Protein AF-A0A136HAL3-F1 (afdb_monomer)

Foldseek 3Di:
DDDDDDDDDDDPDDPPDPPPPPPPCPVPPQQPPLVVLDDPVVLVVLVVQCVVDPDPVSNVVSQVVVVVSSVVSCVVVVHDDDPPHDDD

Structure (mmCIF, N/CA/C/O backbone):
data_AF-A0A136HAL3-F1
#
_entry.id   AF-A0A136HAL3-F1
#
loop_
_atom_site.group_PDB
_atom_site.id
_atom_site.type_symbol
_atom_site.label_atom_id
_atom_site.label_alt_id
_atom_site.label_comp_id
_atom_site.label_asym_id
_atom_site.label_entity_id
_atom_site.label_seq_id
_atom_site.pdbx_PDB_ins_code
_atom_site.Cartn_x
_atom_site.Cartn_y
_atom_site.Cartn_z
_atom_site.occupancy
_atom_site.B_iso_or_equiv
_atom_site.auth_seq_id
_atom_site.auth_comp_id
_atom_site.auth_asym_id
_atom_site.auth_atom_id
_atom_site.pdbx_PDB_model_num
ATOM 1 N N . MET A 1 1 ? -30.452 -72.998 49.579 1.00 46.50 1 MET A N 1
ATOM 2 C CA . MET A 1 1 ? -29.232 -72.432 50.206 1.00 46.50 1 MET A CA 1
ATOM 3 C C . MET A 1 1 ? -28.026 -72.641 49.293 1.00 46.50 1 MET A C 1
ATOM 5 O O . MET A 1 1 ? -27.676 -73.791 49.080 1.00 46.50 1 MET A O 1
ATOM 9 N N . LYS A 1 2 ? -27.426 -71.555 48.778 1.00 39.47 2 LYS A N 1
ATOM 10 C CA . LYS A 1 2 ? -26.017 -71.362 48.330 1.00 39.47 2 LYS A CA 1
ATOM 11 C C . LYS A 1 2 ? -25.975 -69.964 47.660 1.00 39.47 2 LYS A C 1
ATOM 13 O O . LYS A 1 2 ? -26.479 -69.816 46.558 1.00 39.47 2 LYS A O 1
ATOM 18 N N . LYS A 1 3 ? -25.843 -68.871 48.427 1.00 47.94 3 LYS A N 1
ATOM 19 C CA . LYS A 1 3 ? -24.604 -68.079 48.653 1.00 47.94 3 LYS A CA 1
ATOM 20 C C . LYS A 1 3 ? -23.860 -67.805 47.327 1.00 47.94 3 LYS A C 1
ATOM 22 O O . LYS A 1 3 ? -23.203 -68.703 46.828 1.00 47.94 3 LYS A O 1
ATOM 27 N N . GLN A 1 4 ? -24.197 -66.718 46.622 1.00 57.78 4 GLN A N 1
ATOM 28 C CA . GLN A 1 4 ? -23.545 -65.390 46.687 1.00 57.78 4 GLN A CA 1
ATOM 29 C C . GLN A 1 4 ? -22.061 -65.438 46.308 1.00 57.78 4 GLN A C 1
ATOM 31 O O . GLN A 1 4 ? -21.283 -65.870 47.145 1.00 57.78 4 GLN A O 1
ATOM 36 N N . LEU A 1 5 ? -21.696 -64.913 45.130 1.00 50.34 5 LEU A N 1
ATOM 37 C CA . LEU A 1 5 ? -20.477 -64.119 44.922 1.00 50.34 5 LEU A CA 1
ATOM 38 C C . LEU A 1 5 ? -20.705 -63.141 43.753 1.00 50.34 5 LEU A C 1
ATOM 40 O O . LEU A 1 5 ? -20.817 -63.535 42.596 1.00 50.34 5 LEU A O 1
ATOM 44 N N . ILE A 1 6 ? -20.815 -61.863 44.108 1.00 61.28 6 ILE A N 1
ATOM 45 C CA . ILE A 1 6 ? -20.760 -60.689 43.235 1.00 61.28 6 ILE A CA 1
ATOM 46 C C . ILE A 1 6 ? -19.287 -60.293 43.134 1.00 61.28 6 ILE A C 1
ATOM 48 O O . ILE A 1 6 ? -18.687 -60.066 44.180 1.00 61.28 6 ILE A O 1
ATOM 52 N N . THR A 1 7 ? -18.737 -60.112 41.931 1.00 51.28 7 THR A N 1
ATOM 53 C CA . THR A 1 7 ? -17.595 -59.203 41.715 1.00 51.28 7 THR A CA 1
ATOM 54 C C . THR A 1 7 ? -17.637 -58.594 40.312 1.00 51.28 7 THR A C 1
ATOM 56 O O . THR A 1 7 ? -17.486 -59.269 39.300 1.00 51.28 7 THR A O 1
ATOM 59 N N . THR A 1 8 ? -17.865 -57.287 40.328 1.00 54.00 8 THR A N 1
ATOM 60 C CA . THR A 1 8 ? -17.747 -56.224 39.323 1.00 54.00 8 THR A CA 1
ATOM 61 C C . THR A 1 8 ? -16.504 -56.245 38.426 1.00 54.00 8 THR A C 1
ATOM 63 O O . THR A 1 8 ? -15.392 -56.360 38.931 1.00 54.00 8 THR A O 1
ATOM 66 N N . ALA A 1 9 ? -16.701 -55.950 37.138 1.00 51.31 9 ALA A N 1
ATOM 67 C CA . ALA A 1 9 ? -15.804 -55.215 36.230 1.00 51.31 9 ALA A CA 1
ATOM 68 C C . ALA A 1 9 ? -16.587 -55.031 34.912 1.00 51.31 9 ALA A C 1
ATOM 70 O O . ALA A 1 9 ? -17.298 -55.942 34.514 1.00 51.31 9 ALA A O 1
ATOM 71 N N . LEU A 1 10 ? -16.573 -53.952 34.144 1.00 44.81 10 LEU A N 1
ATOM 72 C CA . LEU A 1 10 ? -15.904 -52.662 34.144 1.00 44.81 10 LEU A CA 1
ATOM 73 C C . LEU A 1 10 ? -16.623 -51.885 33.018 1.00 44.81 10 LEU A C 1
ATOM 75 O O . LEU A 1 10 ? -17.064 -52.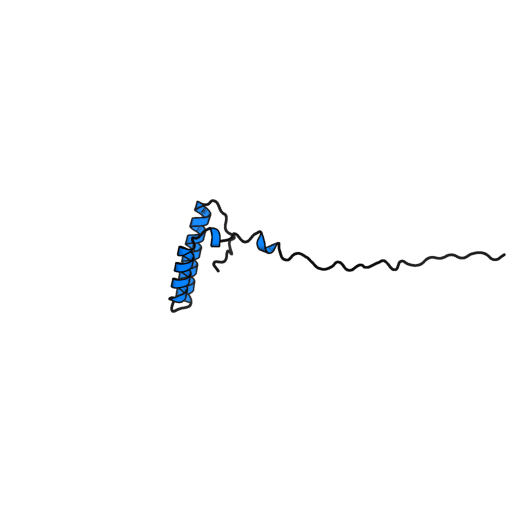473 32.032 1.00 44.81 10 LEU A O 1
ATOM 79 N N . ALA A 1 11 ? -16.795 -50.583 33.202 1.00 51.09 11 ALA A N 1
ATOM 80 C CA . ALA A 1 11 ? -17.530 -49.683 32.325 1.00 51.09 11 ALA A CA 1
ATOM 81 C C . ALA A 1 11 ? -17.100 -49.745 30.843 1.00 51.09 11 ALA A C 1
ATOM 83 O O . ALA A 1 11 ? -15.944 -49.486 30.522 1.00 51.09 11 ALA A O 1
ATOM 84 N N . ALA A 1 12 ? -18.053 -49.962 29.931 1.00 46.53 12 ALA A N 1
ATOM 85 C CA . ALA A 1 12 ? -17.928 -49.520 28.542 1.00 46.53 12 ALA A CA 1
ATOM 86 C C . ALA A 1 12 ? -18.552 -48.122 28.448 1.00 46.53 12 ALA A C 1
ATOM 88 O O . ALA A 1 12 ? -19.733 -47.954 28.143 1.00 46.53 12 ALA A O 1
ATOM 89 N N . MET A 1 13 ? -17.759 -47.124 28.840 1.00 54.78 13 MET A N 1
ATOM 90 C CA . MET A 1 13 ? -18.105 -45.713 28.721 1.00 54.78 13 MET A CA 1
ATOM 91 C C . MET A 1 13 ? -18.338 -45.351 27.252 1.00 54.78 13 MET A C 1
ATOM 93 O O . MET A 1 13 ? -17.489 -45.558 26.389 1.00 54.78 13 MET A O 1
ATOM 97 N N . LEU A 1 14 ? -19.511 -44.771 27.029 1.00 59.34 14 LEU A N 1
ATOM 98 C CA . LEU A 1 14 ? -19.912 -43.925 25.918 1.00 59.34 14 LEU A CA 1
ATOM 99 C C . LEU A 1 14 ? -18.767 -42.995 25.469 1.00 59.34 14 LEU A C 1
ATOM 101 O O . LEU A 1 14 ? -18.489 -41.999 26.131 1.00 59.34 14 LEU A O 1
ATOM 105 N N . VAL A 1 15 ? -18.140 -43.281 24.326 1.00 54.19 15 VAL A N 1
ATOM 106 C CA . VAL A 1 15 ? -17.315 -42.293 23.615 1.00 54.19 15 VAL A CA 1
ATOM 107 C C . VAL A 1 15 ? -18.140 -41.768 22.450 1.00 54.19 15 VAL A C 1
ATOM 109 O O . VAL A 1 15 ? -18.070 -42.258 21.325 1.00 54.19 15 VAL A O 1
ATOM 112 N N . LEU A 1 16 ? -18.978 -40.779 22.754 1.00 57.59 16 LEU A N 1
ATOM 113 C CA . LEU A 1 16 ? -19.551 -39.902 21.746 1.00 57.59 16 LEU A CA 1
ATOM 114 C C . LEU A 1 16 ? -18.397 -39.031 21.236 1.00 57.59 16 LEU A C 1
ATOM 116 O O . LEU A 1 16 ? -17.890 -38.179 21.964 1.00 57.59 16 LEU A O 1
ATOM 120 N N . ALA A 1 17 ? -17.916 -39.319 20.028 1.00 51.97 17 ALA A N 1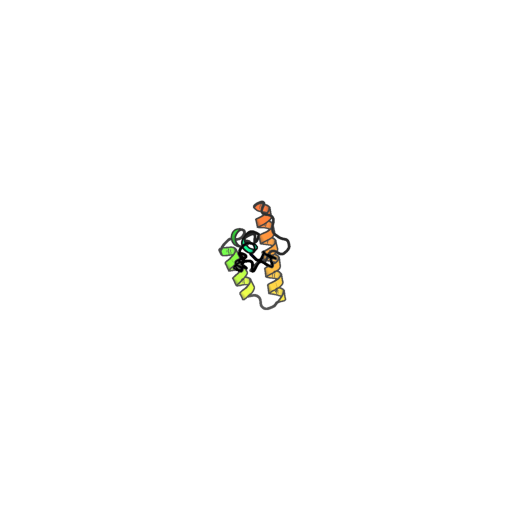
ATOM 121 C CA . ALA A 1 17 ? -16.839 -38.564 19.405 1.00 51.97 17 ALA A CA 1
ATOM 122 C C . ALA A 1 17 ? -17.222 -37.072 19.338 1.00 51.97 17 ALA A C 1
ATOM 124 O O . ALA A 1 17 ? -18.308 -36.755 18.842 1.00 51.97 17 ALA A O 1
ATOM 125 N N . PRO A 1 18 ? -16.369 -36.143 19.805 1.00 54.94 18 PRO A N 1
ATOM 126 C CA . PRO A 1 18 ? -16.601 -34.733 19.567 1.00 54.94 18 PRO A CA 1
ATOM 127 C C . PRO A 1 18 ? -16.445 -34.502 18.065 1.00 54.94 18 PRO A C 1
ATOM 129 O O . PRO A 1 18 ? -15.391 -34.753 17.480 1.00 54.94 18 PRO A O 1
ATOM 132 N N . THR A 1 19 ? -17.517 -34.049 17.422 1.00 58.81 19 THR A N 1
ATOM 133 C CA . THR A 1 19 ? -17.457 -33.483 16.080 1.00 58.81 19 THR A CA 1
ATOM 134 C C . THR A 1 19 ? -16.419 -32.367 16.092 1.00 58.81 19 THR A C 1
ATOM 136 O O . THR A 1 19 ? -16.620 -31.335 16.734 1.00 58.81 19 THR A O 1
ATOM 139 N N . PHE A 1 20 ? -15.299 -32.589 15.405 1.00 56.03 20 PHE A N 1
ATOM 140 C CA . PHE A 1 20 ? -14.320 -31.562 15.082 1.00 56.03 20 PHE A CA 1
ATOM 141 C C . PHE A 1 20 ? -15.001 -30.486 14.231 1.00 56.03 20 PHE A C 1
ATOM 143 O O . PHE A 1 20 ? -15.035 -30.560 13.009 1.00 56.03 20 PHE A O 1
ATOM 150 N N . ALA A 1 21 ? -15.558 -29.487 14.897 1.00 56.78 21 ALA A N 1
ATOM 151 C CA . ALA A 1 21 ? -15.884 -28.198 14.316 1.00 56.78 21 ALA A CA 1
ATOM 152 C C . ALA A 1 21 ? -15.232 -27.127 15.192 1.00 56.78 21 ALA A C 1
ATOM 154 O O . ALA A 1 21 ? -15.895 -26.240 15.729 1.00 56.78 21 ALA A O 1
ATOM 155 N N . ALA A 1 22 ? -13.910 -27.239 15.361 1.00 47.22 22 ALA A N 1
ATOM 156 C CA . ALA A 1 22 ? -13.100 -26.072 15.665 1.00 47.22 22 ALA A CA 1
ATOM 157 C C . ALA A 1 22 ? -13.345 -25.095 14.512 1.00 47.22 22 ALA A C 1
ATOM 159 O O . ALA A 1 22 ? -12.967 -25.359 13.370 1.00 47.22 22 ALA A O 1
ATOM 160 N N . HIS A 1 23 ? -14.111 -24.050 14.802 1.00 48.81 23 HIS A N 1
ATOM 161 C CA . HIS A 1 23 ? -14.427 -22.999 13.859 1.00 48.81 23 HIS A CA 1
ATOM 162 C C . HIS A 1 23 ? -13.102 -22.410 13.376 1.00 48.81 23 HIS A C 1
ATOM 164 O O . HIS A 1 23 ? -12.342 -21.843 14.156 1.00 48.81 23 HIS A O 1
ATOM 170 N N . ALA A 1 24 ? -12.811 -22.559 12.086 1.00 49.91 24 ALA A N 1
ATOM 171 C CA . ALA A 1 24 ? -11.678 -21.928 11.417 1.00 49.91 24 ALA A CA 1
ATOM 172 C C . ALA A 1 24 ? -11.906 -20.410 11.229 1.00 49.91 24 ALA A C 1
ATOM 174 O O . ALA A 1 24 ? -11.499 -19.838 10.220 1.00 49.91 24 ALA A O 1
ATOM 175 N N . ASP A 1 25 ? -12.574 -19.765 12.186 1.00 46.81 25 ASP A N 1
ATOM 176 C CA . ASP A 1 25 ? -13.026 -18.375 12.113 1.00 46.81 25 ASP A CA 1
ATOM 177 C C . ASP A 1 25 ? -12.149 -17.417 12.936 1.00 46.81 25 ASP A C 1
ATOM 179 O O . ASP A 1 25 ? -12.226 -16.203 12.753 1.00 46.81 25 ASP A O 1
ATOM 183 N N . ASP A 1 26 ? -11.226 -17.921 13.764 1.00 43.84 26 ASP A N 1
ATOM 184 C CA . ASP A 1 26 ? -10.326 -17.065 14.557 1.00 43.84 26 ASP A CA 1
ATOM 185 C C . ASP A 1 26 ? -9.242 -16.359 13.715 1.00 43.84 26 ASP A C 1
ATOM 187 O O . ASP A 1 26 ? -8.659 -15.365 14.140 1.00 43.84 26 ASP A O 1
ATOM 191 N N . ALA A 1 27 ? -9.017 -16.776 12.462 1.00 48.00 27 ALA A N 1
ATOM 192 C CA . ALA A 1 27 ? -8.112 -16.081 11.537 1.00 48.00 27 ALA A CA 1
ATOM 193 C C . ALA A 1 27 ? -8.737 -14.840 10.860 1.00 48.00 27 ALA A C 1
ATOM 195 O O . ALA A 1 27 ? -8.068 -14.179 10.053 1.00 48.00 27 ALA A O 1
ATOM 196 N N . ALA A 1 28 ? -10.015 -14.544 11.128 1.00 47.59 28 ALA A N 1
ATOM 197 C CA . ALA A 1 28 ? -10.742 -13.419 10.542 1.00 47.59 28 ALA A CA 1
ATOM 198 C C . ALA A 1 28 ? -10.751 -12.166 11.436 1.00 47.59 28 ALA A C 1
ATOM 200 O O . ALA A 1 28 ? -10.886 -11.058 10.914 1.00 47.59 28 ALA A O 1
ATOM 201 N N . ALA A 1 29 ? -10.585 -12.323 12.753 1.00 45.06 29 ALA A N 1
ATOM 202 C CA . ALA A 1 29 ? -10.720 -11.227 13.712 1.00 45.06 29 ALA A CA 1
ATOM 203 C C . ALA A 1 29 ? -9.510 -10.273 13.740 1.00 45.06 29 ALA A C 1
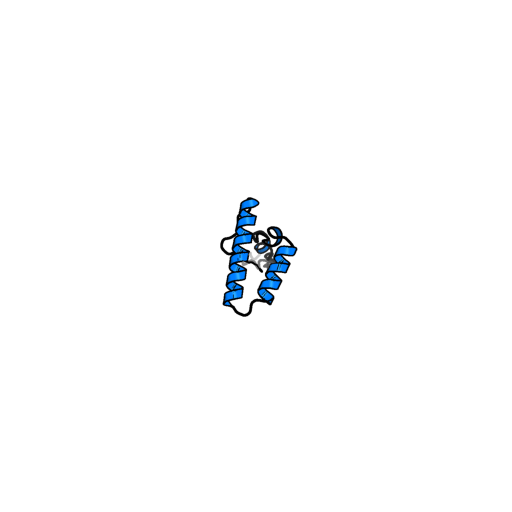ATOM 205 O O . ALA A 1 29 ? -9.691 -9.089 14.008 1.00 45.06 29 ALA A O 1
ATOM 206 N N . ASP A 1 30 ? -8.314 -10.754 13.382 1.00 46.38 30 ASP A N 1
ATOM 207 C CA . ASP A 1 30 ? -7.060 -9.991 13.527 1.00 46.38 30 ASP A CA 1
ATOM 208 C C . ASP A 1 30 ? -6.446 -9.519 12.197 1.00 46.38 30 ASP A C 1
ATOM 210 O O . ASP A 1 30 ? -5.386 -8.894 12.135 1.00 46.38 30 ASP A O 1
ATOM 214 N N . ARG A 1 31 ? -7.132 -9.777 11.078 1.00 57.72 31 ARG A N 1
ATOM 215 C CA . ARG A 1 31 ? -6.761 -9.170 9.799 1.00 57.72 31 ARG A CA 1
ATOM 216 C C . ARG A 1 31 ? -7.324 -7.763 9.780 1.00 57.72 31 ARG A C 1
ATOM 218 O O . ARG A 1 31 ? -8.454 -7.560 9.326 1.00 57.72 31 ARG A O 1
ATOM 225 N N . VAL A 1 32 ? -6.534 -6.784 10.229 1.00 60.78 32 VAL A N 1
ATOM 226 C CA . VAL A 1 32 ? -6.786 -5.379 9.883 1.00 60.78 32 VAL A CA 1
ATOM 227 C C . VAL A 1 32 ? -7.094 -5.355 8.392 1.00 60.78 32 VAL A C 1
ATOM 229 O O . VAL A 1 32 ? -6.264 -5.734 7.565 1.00 60.78 32 VAL A O 1
ATOM 232 N N . GLN A 1 33 ? -8.335 -5.010 8.041 1.00 69.50 33 GLN A N 1
ATOM 233 C CA . GLN A 1 33 ? -8.747 -4.998 6.647 1.00 69.50 33 GLN A CA 1
ATOM 234 C C . GLN A 1 33 ? -8.080 -3.790 6.003 1.00 69.50 33 GLN A C 1
ATOM 236 O O . GLN A 1 33 ? -8.685 -2.728 5.910 1.00 69.50 33 GLN A O 1
ATOM 241 N N . VAL A 1 34 ? -6.842 -3.965 5.544 1.00 69.25 34 VAL A N 1
ATOM 242 C CA . VAL A 1 34 ? -6.040 -2.979 4.807 1.00 69.25 34 VAL A CA 1
ATOM 243 C C . VAL A 1 34 ? -6.874 -2.315 3.709 1.00 69.25 34 VAL A C 1
ATOM 245 O O . VAL A 1 34 ? -6.828 -1.105 3.514 1.00 69.25 34 VAL A O 1
ATOM 248 N N . ARG A 1 35 ? -7.772 -3.083 3.082 1.00 72.88 35 ARG A N 1
ATOM 249 C CA . ARG A 1 35 ? -8.762 -2.616 2.103 1.00 72.88 35 ARG A CA 1
ATOM 250 C C . ARG A 1 35 ? -9.682 -1.476 2.582 1.00 72.88 35 ARG A C 1
ATOM 252 O O . ARG A 1 35 ? -10.249 -0.794 1.736 1.00 72.88 35 ARG A O 1
ATOM 259 N N . LYS A 1 36 ? -9.872 -1.287 3.891 1.00 81.12 36 LYS A N 1
ATOM 260 C CA . LYS A 1 36 ? -10.647 -0.187 4.498 1.00 81.12 36 LYS A CA 1
ATOM 261 C C . LYS A 1 36 ? -9.807 1.079 4.733 1.00 81.12 36 LYS A C 1
ATOM 263 O O . LYS A 1 36 ? -10.372 2.148 4.969 1.00 81.12 36 LYS A O 1
ATOM 268 N N . LEU A 1 37 ? -8.477 0.978 4.689 1.00 85.81 37 LEU A N 1
ATOM 269 C CA . LEU A 1 37 ? -7.565 2.114 4.869 1.00 85.81 37 LEU A CA 1
ATOM 270 C C . LEU A 1 37 ? -7.413 2.927 3.582 1.00 85.81 37 LEU A C 1
ATOM 272 O O . LEU A 1 37 ? -7.368 4.154 3.638 1.00 85.81 37 LEU A O 1
ATOM 276 N N . VAL A 1 38 ? -7.421 2.233 2.446 1.00 87.81 38 VAL A N 1
ATOM 277 C CA . VAL A 1 38 ? -7.260 2.773 1.091 1.00 87.81 38 VAL A CA 1
ATOM 278 C C . VAL A 1 38 ? -8.583 2.814 0.327 1.00 87.81 38 VAL A C 1
ATOM 280 O O . VAL A 1 38 ? -9.445 1.941 0.460 1.00 87.81 38 VAL A O 1
ATOM 283 N N . SER A 1 39 ? -8.749 3.824 -0.520 1.00 90.19 39 SER A N 1
ATOM 284 C CA . SER A 1 39 ? -9.930 3.980 -1.368 1.00 90.19 39 SER A CA 1
ATOM 285 C C . SER A 1 39 ? -10.013 2.912 -2.468 1.00 90.19 39 SER A C 1
ATOM 287 O O . SER A 1 39 ? -9.062 2.190 -2.785 1.00 90.19 39 SER A O 1
ATOM 289 N N . VAL A 1 40 ? -11.189 2.800 -3.094 1.00 89.31 40 VAL A N 1
ATOM 290 C CA . VAL A 1 40 ? -11.389 1.931 -4.268 1.00 89.31 40 VAL A CA 1
ATOM 291 C C . VAL A 1 40 ? -10.500 2.370 -5.437 1.00 89.31 40 VAL A C 1
ATOM 293 O O . VAL A 1 40 ? -9.969 1.517 -6.149 1.00 89.31 40 VAL A O 1
ATOM 296 N N . GLN A 1 41 ? -10.325 3.682 -5.613 1.00 89.38 41 GLN A N 1
ATOM 297 C CA . GLN A 1 41 ? -9.555 4.257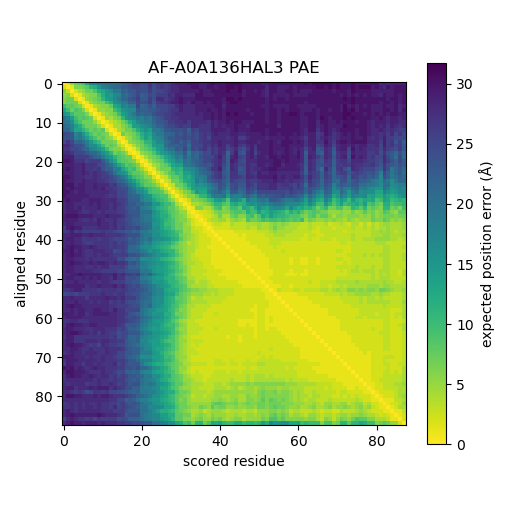 -6.710 1.00 89.38 41 GLN A CA 1
ATOM 298 C C . GLN A 1 41 ? -8.056 3.989 -6.550 1.00 89.38 41 GLN A C 1
ATOM 300 O O . GLN A 1 41 ? -7.436 3.497 -7.488 1.00 89.38 41 GLN A O 1
ATOM 305 N N . GLU A 1 42 ? -7.496 4.195 -5.355 1.00 89.88 42 GLU A N 1
ATOM 306 C CA . GLU A 1 42 ? -6.084 3.892 -5.063 1.00 89.88 42 GLU A CA 1
ATOM 307 C C . GLU A 1 42 ? -5.775 2.404 -5.271 1.00 89.88 42 GLU A C 1
ATOM 309 O O . GLU A 1 42 ? -4.756 2.052 -5.855 1.00 89.88 42 GLU A O 1
ATOM 314 N N . ARG A 1 43 ? -6.695 1.506 -4.890 1.00 90.50 43 ARG A N 1
ATOM 315 C CA . ARG A 1 43 ? -6.550 0.069 -5.183 1.00 90.50 43 ARG A CA 1
ATOM 316 C C . ARG A 1 43 ? -6.549 -0.230 -6.678 1.00 90.50 43 ARG A C 1
ATOM 318 O O . ARG A 1 43 ? -5.850 -1.136 -7.125 1.00 90.50 43 ARG A O 1
ATOM 325 N N . ALA A 1 44 ? -7.374 0.468 -7.455 1.00 91.94 44 ALA A N 1
ATOM 326 C CA . ALA A 1 44 ? -7.409 0.295 -8.903 1.00 91.94 44 ALA A CA 1
ATOM 327 C C . ALA A 1 44 ? -6.133 0.827 -9.573 1.00 91.94 44 ALA A C 1
ATOM 329 O O . ALA A 1 44 ? -5.630 0.175 -10.491 1.00 91.94 44 ALA A O 1
ATOM 330 N N . ALA A 1 45 ? -5.597 1.949 -9.085 1.00 92.44 45 ALA A N 1
ATOM 331 C CA . ALA A 1 45 ? -4.322 2.508 -9.522 1.00 92.44 45 ALA A CA 1
ATOM 332 C C . ALA A 1 45 ? -3.171 1.531 -9.242 1.00 92.44 45 ALA A C 1
ATOM 334 O O . ALA A 1 45 ? -2.534 1.083 -10.190 1.00 92.44 45 ALA A O 1
ATOM 335 N N . HIS A 1 46 ? -3.034 1.056 -8.000 1.00 93.94 46 HIS A N 1
ATOM 336 C CA . HIS A 1 46 ? -2.011 0.076 -7.619 1.00 93.94 46 HIS A CA 1
ATOM 337 C C . HIS A 1 46 ? -2.071 -1.206 -8.469 1.00 93.94 46 HIS A C 1
ATOM 339 O O . HIS A 1 46 ? -1.061 -1.685 -8.984 1.00 93.94 46 HIS A O 1
ATOM 345 N N . ARG A 1 47 ? -3.273 -1.757 -8.709 1.00 93.31 47 ARG A N 1
ATOM 346 C CA . ARG A 1 47 ? -3.421 -2.916 -9.614 1.00 93.31 47 ARG A CA 1
ATOM 347 C C . ARG A 1 47 ? -2.989 -2.603 -11.045 1.00 93.31 47 ARG A C 1
ATOM 349 O O . ARG A 1 47 ? -2.477 -3.484 -11.731 1.00 93.31 47 ARG A O 1
ATOM 356 N N . THR A 1 48 ? -3.242 -1.386 -11.516 1.00 95.31 48 THR A N 1
ATOM 357 C CA . THR A 1 48 ? -2.860 -0.956 -12.865 1.00 95.31 48 THR A CA 1
ATOM 358 C C . THR A 1 48 ? -1.348 -0.797 -12.975 1.00 95.31 48 THR A C 1
ATOM 360 O O . THR A 1 48 ? -0.768 -1.292 -13.936 1.00 95.31 48 THR A O 1
ATOM 363 N N . GLU A 1 49 ? -0.704 -0.209 -11.969 1.00 94.31 49 GLU A N 1
ATOM 364 C CA . GLU A 1 49 ? 0.754 -0.093 -11.866 1.00 94.31 49 GLU A CA 1
ATOM 365 C C . GLU A 1 49 ? 1.417 -1.471 -11.864 1.00 94.31 49 GLU A C 1
ATOM 367 O O . GLU A 1 49 ? 2.262 -1.745 -12.713 1.00 94.31 49 GLU A O 1
ATOM 372 N N . LEU A 1 50 ? 0.952 -2.395 -11.016 1.00 95.31 50 LEU A N 1
ATOM 373 C CA . LEU A 1 50 ? 1.460 -3.771 -10.991 1.00 95.31 50 LEU A CA 1
ATOM 374 C C . LEU A 1 50 ? 1.261 -4.510 -12.317 1.00 95.31 50 LEU A C 1
ATOM 376 O O . LEU A 1 50 ? 2.075 -5.359 -12.679 1.00 95.31 50 LEU A O 1
ATOM 380 N N . LYS A 1 51 ? 0.173 -4.228 -13.039 1.00 95.56 51 LYS A N 1
ATOM 381 C CA . LYS A 1 51 ? -0.070 -4.809 -14.365 1.00 95.56 51 LYS A CA 1
ATOM 382 C C . LYS A 1 51 ? 0.897 -4.247 -15.411 1.00 95.56 51 LYS A C 1
ATOM 384 O O . LYS A 1 51 ? 1.297 -4.988 -16.303 1.00 95.56 51 LYS A O 1
ATOM 389 N N . ASN A 1 52 ? 1.256 -2.971 -15.296 1.00 96.56 52 ASN A N 1
ATOM 390 C CA . ASN A 1 52 ? 2.147 -2.275 -16.224 1.00 96.56 52 ASN A CA 1
ATOM 391 C C . ASN A 1 52 ? 3.637 -2.506 -15.921 1.00 96.56 52 ASN A C 1
ATOM 393 O O . ASN A 1 52 ? 4.463 -2.316 -16.813 1.00 96.56 52 ASN A O 1
ATOM 397 N N . ALA A 1 53 ? 3.971 -2.921 -14.697 1.00 96.75 53 ALA A N 1
ATOM 398 C CA . ALA A 1 53 ? 5.329 -3.246 -14.282 1.00 96.75 53 ALA A CA 1
ATOM 399 C C . ALA A 1 53 ? 5.923 -4.384 -15.126 1.00 96.75 53 ALA A C 1
ATOM 401 O O . ALA A 1 53 ? 5.324 -5.461 -15.277 1.00 96.75 53 ALA A O 1
ATOM 402 N N . LYS A 1 54 ? 7.121 -4.133 -15.653 1.00 95.50 54 LYS A N 1
ATOM 403 C CA . LYS A 1 54 ? 7.834 -4.974 -16.619 1.00 95.50 54 LYS A CA 1
ATOM 404 C C . LYS A 1 54 ? 8.779 -5.963 -15.955 1.00 95.50 54 LYS A C 1
ATOM 406 O O . LYS A 1 54 ? 9.140 -6.950 -16.593 1.00 95.50 54 LYS A O 1
ATOM 411 N N . SER A 1 55 ? 9.153 -5.728 -14.698 1.00 96.69 55 SER A N 1
ATOM 412 C CA . SER A 1 55 ? 10.049 -6.614 -13.959 1.00 96.69 55 SER A CA 1
ATOM 413 C C . SER A 1 55 ? 9.524 -6.988 -12.564 1.00 96.69 55 SER A C 1
ATOM 415 O O . SER A 1 55 ? 8.646 -6.311 -12.014 1.00 96.69 55 SER A O 1
ATOM 417 N N . PRO A 1 56 ? 10.027 -8.089 -11.977 1.00 95.50 56 PRO A N 1
ATOM 418 C CA . PRO A 1 56 ? 9.765 -8.437 -10.582 1.00 95.50 56 PRO A CA 1
ATOM 419 C C . PRO A 1 56 ? 10.223 -7.359 -9.594 1.00 95.50 56 PRO A C 1
ATOM 421 O O . PRO A 1 56 ? 9.529 -7.107 -8.612 1.00 95.50 56 PRO A O 1
ATOM 424 N N . GLU A 1 57 ? 11.351 -6.705 -9.867 1.00 95.94 57 GLU A N 1
ATOM 425 C CA . GLU A 1 57 ? 11.916 -5.644 -9.029 1.00 95.94 57 GLU A CA 1
ATOM 426 C C . GLU A 1 57 ? 10.993 -4.424 -9.009 1.00 95.94 57 GLU A C 1
ATOM 428 O O . GLU A 1 57 ? 10.637 -3.953 -7.933 1.0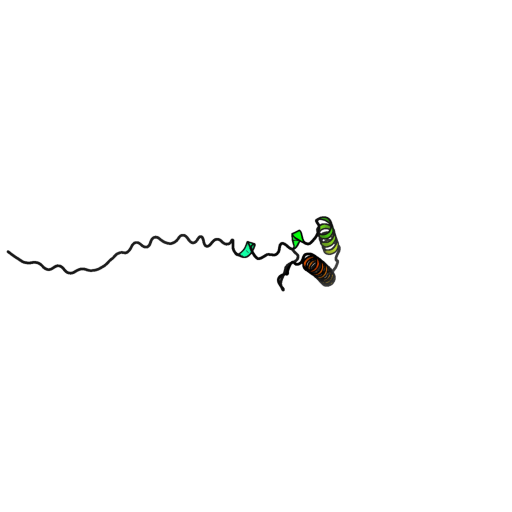0 95.94 57 GLU A O 1
ATOM 433 N N . GLU A 1 58 ? 10.508 -3.979 -10.177 1.00 95.00 58 GLU A N 1
ATOM 434 C CA . GLU A 1 58 ? 9.531 -2.885 -10.275 1.00 95.00 58 GLU A CA 1
ATOM 435 C C . GLU A 1 58 ? 8.250 -3.200 -9.492 1.00 95.00 58 GLU A C 1
ATOM 437 O O . GLU A 1 58 ? 7.703 -2.344 -8.797 1.00 95.00 58 GLU A O 1
ATOM 442 N N . ARG A 1 59 ? 7.773 -4.451 -9.554 1.00 95.50 59 ARG A N 1
ATOM 443 C CA . ARG A 1 59 ? 6.598 -4.886 -8.784 1.00 95.50 59 ARG A CA 1
ATOM 444 C C . ARG A 1 59 ? 6.843 -4.827 -7.283 1.00 95.50 59 ARG A C 1
ATOM 446 O O . ARG A 1 59 ? 5.916 -4.495 -6.547 1.00 95.50 59 ARG A O 1
ATOM 453 N N . GLU A 1 60 ? 8.043 -5.168 -6.819 1.00 94.56 60 GLU A N 1
ATOM 454 C CA . GLU A 1 60 ? 8.366 -5.073 -5.396 1.00 94.56 60 GLU A CA 1
ATOM 455 C C . GLU A 1 60 ? 8.480 -3.618 -4.940 1.00 94.56 60 GLU A C 1
ATOM 457 O O . GLU A 1 60 ? 7.952 -3.283 -3.880 1.00 94.56 60 GLU A O 1
ATOM 462 N N . THR A 1 61 ? 9.053 -2.737 -5.765 1.00 95.12 61 THR A N 1
ATOM 463 C CA . THR A 1 61 ? 9.055 -1.292 -5.504 1.00 95.12 61 THR A CA 1
ATOM 464 C C . THR A 1 61 ? 7.630 -0.764 -5.355 1.00 95.12 61 THR A C 1
ATOM 466 O O . THR A 1 61 ? 7.308 -0.207 -4.307 1.00 95.12 61 THR A O 1
ATOM 469 N N . ILE A 1 62 ? 6.741 -1.054 -6.311 1.00 94.88 62 ILE A N 1
ATOM 470 C CA . ILE A 1 62 ? 5.328 -0.637 -6.264 1.00 94.88 62 ILE A CA 1
ATOM 471 C C . ILE A 1 62 ? 4.637 -1.151 -4.991 1.00 94.88 62 ILE A C 1
ATOM 473 O O . ILE A 1 62 ? 3.939 -0.404 -4.305 1.00 94.88 62 ILE A O 1
ATOM 477 N N . ARG A 1 63 ? 4.860 -2.417 -4.611 1.00 93.56 63 ARG A N 1
ATOM 478 C CA . ARG A 1 63 ? 4.300 -2.965 -3.362 1.00 93.56 63 ARG A CA 1
ATOM 479 C C . ARG A 1 63 ? 4.851 -2.275 -2.122 1.00 93.56 63 ARG A C 1
ATOM 481 O O . ARG A 1 63 ? 4.113 -2.103 -1.155 1.00 93.56 63 ARG A O 1
ATOM 488 N N . SER A 1 64 ? 6.134 -1.925 -2.118 1.00 93.50 64 SER A N 1
ATOM 489 C CA . SER A 1 64 ? 6.774 -1.258 -0.985 1.00 93.50 64 SER A CA 1
ATOM 490 C C . SER A 1 64 ? 6.239 0.161 -0.782 1.00 93.50 64 SER A C 1
ATOM 492 O O . SER A 1 64 ? 5.895 0.526 0.341 1.00 93.50 64 SER A O 1
ATOM 494 N N . GLU A 1 65 ? 6.058 0.908 -1.871 1.00 93.94 65 GLU A N 1
ATOM 495 C CA . GLU A 1 65 ? 5.440 2.234 -1.864 1.00 93.94 65 GLU A CA 1
ATOM 496 C C . GLU A 1 65 ? 3.991 2.148 -1.385 1.00 93.94 65 GLU A C 1
ATOM 498 O O . GLU A 1 65 ? 3.557 2.907 -0.516 1.00 93.94 65 GLU A O 1
ATOM 503 N N . TYR A 1 66 ? 3.250 1.154 -1.877 1.00 93.75 66 TYR A N 1
ATOM 504 C CA . TYR A 1 66 ? 1.865 0.963 -1.477 1.00 93.75 66 TYR A CA 1
ATOM 505 C C . TYR A 1 66 ? 1.731 0.553 0.001 1.00 93.75 66 TYR A C 1
ATOM 507 O O . TYR A 1 66 ? 0.836 1.043 0.694 1.00 93.75 66 TYR A O 1
ATOM 515 N N . ARG A 1 67 ? 2.656 -0.268 0.529 1.00 91.88 67 ARG A N 1
ATOM 516 C CA . ARG A 1 67 ? 2.764 -0.553 1.974 1.00 91.88 67 ARG A CA 1
ATOM 517 C C . ARG A 1 67 ? 2.988 0.723 2.785 1.00 91.88 67 ARG A C 1
ATOM 519 O O . ARG A 1 67 ? 2.303 0.914 3.786 1.00 91.88 67 ARG A O 1
ATOM 526 N N . ALA A 1 68 ? 3.895 1.598 2.356 1.00 92.44 68 ALA A N 1
ATOM 527 C CA . ALA A 1 68 ? 4.171 2.853 3.055 1.00 92.44 68 ALA A CA 1
ATOM 528 C C . ALA A 1 68 ? 2.934 3.769 3.108 1.00 92.44 68 ALA A C 1
ATOM 530 O O . ALA A 1 68 ? 2.601 4.292 4.171 1.00 92.44 68 ALA A O 1
ATOM 531 N N . LEU A 1 69 ? 2.196 3.885 1.998 1.00 91.69 69 LEU A N 1
ATOM 532 C CA . LEU A 1 69 ? 0.930 4.627 1.948 1.00 91.69 69 LEU A CA 1
ATOM 533 C C . LEU A 1 69 ? -0.098 4.076 2.948 1.00 91.69 69 LEU A C 1
ATOM 535 O O . LEU A 1 69 ? -0.788 4.833 3.632 1.00 91.69 69 LEU A O 1
ATOM 539 N N . ILE A 1 70 ? -0.218 2.750 3.025 1.00 91.94 70 ILE A N 1
ATOM 540 C CA . ILE A 1 70 ? -1.134 2.084 3.954 1.00 91.94 70 ILE A CA 1
ATOM 541 C C . ILE A 1 70 ? -0.736 2.348 5.405 1.00 91.94 70 ILE A C 1
ATOM 543 O O . ILE A 1 70 ? -1.622 2.627 6.212 1.00 91.94 70 ILE A O 1
ATOM 547 N N . GLN A 1 71 ? 0.561 2.304 5.720 1.00 91.06 71 GLN A N 1
ATOM 548 C CA . GLN A 1 71 ? 1.064 2.618 7.055 1.00 91.06 71 GLN A CA 1
ATOM 549 C C . GLN A 1 71 ? 0.710 4.049 7.452 1.00 91.06 71 GLN A C 1
ATOM 551 O O . GLN A 1 71 ? 0.072 4.252 8.479 1.00 91.06 71 GLN A O 1
ATOM 556 N N . GLN A 1 72 ? 0.999 5.01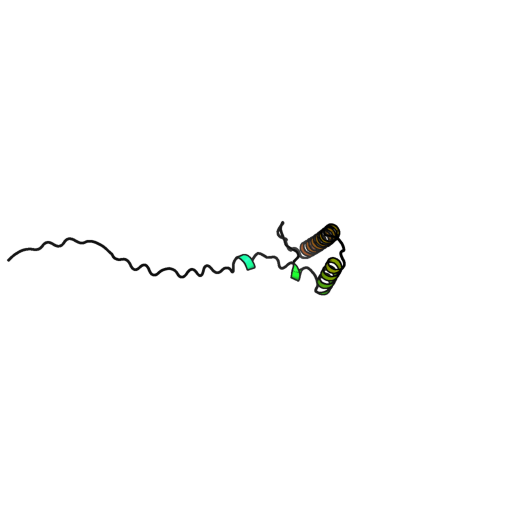8 6.582 1.00 92.50 72 GLN A N 1
ATOM 557 C CA . GLN A 1 72 ? 0.663 6.418 6.826 1.00 92.50 72 GLN A CA 1
ATOM 558 C C . GLN A 1 72 ? -0.842 6.606 7.089 1.00 92.50 72 GLN A C 1
ATOM 560 O O . GLN A 1 72 ? -1.238 7.249 8.058 1.00 92.50 72 GLN A O 1
ATOM 565 N N . ARG A 1 73 ? -1.703 6.002 6.260 1.00 91.19 73 ARG A N 1
ATOM 566 C CA . ARG A 1 73 ? -3.167 6.059 6.429 1.00 91.19 73 ARG A CA 1
ATOM 567 C C . ARG A 1 73 ? -3.639 5.400 7.724 1.00 91.19 73 ARG A C 1
ATOM 569 O O . ARG A 1 73 ? -4.669 5.799 8.266 1.00 91.19 73 ARG A O 1
ATOM 576 N N . ALA A 1 74 ? -2.964 4.342 8.162 1.00 91.12 74 ALA A N 1
ATOM 577 C CA . ALA A 1 74 ? -3.278 3.667 9.411 1.00 91.12 74 ALA A CA 1
ATOM 578 C C . ALA A 1 74 ? -2.928 4.563 10.600 1.00 91.12 74 ALA A C 1
ATOM 580 O O . ALA A 1 74 ? -3.789 4.784 11.449 1.00 91.12 74 ALA A O 1
ATOM 581 N N . ASP A 1 75 ? -1.742 5.171 10.578 1.00 90.88 75 ASP A N 1
ATOM 582 C CA . ASP A 1 75 ? -1.279 6.112 11.599 1.00 90.88 75 ASP A CA 1
ATOM 583 C C . ASP A 1 75 ? -2.227 7.322 11.704 1.00 90.88 75 ASP A C 1
ATOM 585 O O . ASP A 1 75 ? -2.683 7.664 12.794 1.00 90.88 75 ASP A O 1
ATOM 589 N N . GLU A 1 76 ? -2.634 7.902 10.567 1.00 91.12 76 GLU A N 1
ATOM 590 C CA . GLU A 1 76 ? -3.616 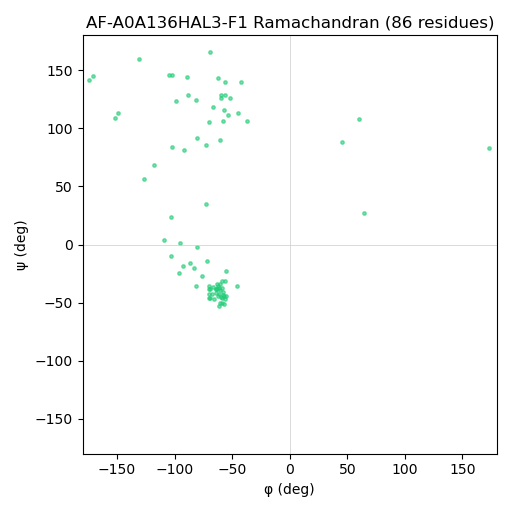9.000 10.495 1.00 91.12 76 GLU A CA 1
ATOM 591 C C . GLU A 1 76 ? -4.981 8.636 11.105 1.00 91.12 76 GLU A C 1
ATOM 593 O O . GLU A 1 76 ? -5.688 9.497 11.630 1.00 91.12 76 GLU A O 1
ATOM 598 N N . LYS A 1 77 ? -5.373 7.360 11.029 1.00 88.69 77 LYS A N 1
ATOM 599 C CA . LYS A 1 77 ? -6.646 6.846 11.556 1.00 88.69 77 LYS A CA 1
ATOM 600 C C . LYS A 1 77 ? -6.519 6.249 12.959 1.00 88.69 77 LYS A C 1
ATOM 602 O O . LYS A 1 77 ? -7.518 5.754 13.480 1.00 88.69 77 LYS A O 1
ATOM 607 N N . GLY A 1 78 ? -5.324 6.268 13.555 1.00 90.31 78 GLY A N 1
ATOM 608 C CA . GLY A 1 78 ? -5.045 5.632 14.845 1.00 90.31 78 GLY A CA 1
ATOM 609 C C . GLY A 1 78 ? -5.193 4.107 14.819 1.00 90.31 78 GLY A C 1
ATOM 610 O O . GLY A 1 78 ? -5.538 3.503 15.831 1.00 90.31 78 GLY A O 1
ATOM 611 N N . ILE A 1 79 ? -4.993 3.483 13.657 1.00 87.62 79 ILE A N 1
ATOM 612 C CA . ILE A 1 79 ? -5.077 2.035 13.463 1.00 87.62 79 ILE A CA 1
ATOM 613 C C . 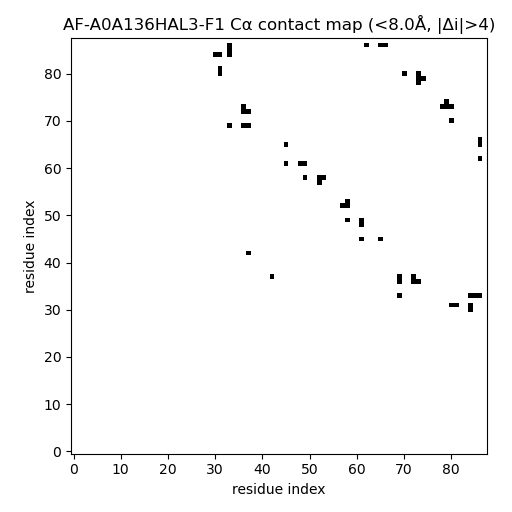ILE A 1 79 ? -3.661 1.466 13.497 1.00 87.62 79 ILE A C 1
ATOM 615 O O . ILE A 1 79 ? -2.818 1.837 12.689 1.00 87.62 79 ILE A O 1
ATOM 619 N N . THR A 1 80 ? -3.403 0.519 14.394 1.00 87.56 80 THR A N 1
ATOM 620 C CA . THR A 1 80 ? -2.139 -0.225 14.412 1.00 87.56 80 THR A CA 1
ATOM 621 C C . THR A 1 80 ? -2.187 -1.350 13.382 1.00 87.56 80 THR A C 1
ATOM 623 O O . THR A 1 80 ? -3.089 -2.187 13.416 1.00 87.56 80 THR A O 1
ATOM 626 N N . LEU A 1 81 ? -1.225 -1.374 12.458 1.00 84.88 81 LEU A N 1
ATOM 627 C CA . LEU A 1 81 ? -1.067 -2.461 11.493 1.00 84.88 81 LEU A CA 1
ATOM 628 C C . LEU A 1 81 ? -0.168 -3.576 12.051 1.00 84.88 81 LEU A C 1
ATOM 630 O O . LEU A 1 81 ? 0.816 -3.275 12.726 1.00 84.88 81 LEU A O 1
ATOM 634 N N . PRO A 1 82 ? -0.454 -4.854 11.739 1.00 85.19 82 PRO A N 1
ATOM 635 C CA . PRO A 1 82 ? 0.470 -5.953 12.010 1.00 85.19 82 PRO A CA 1
ATOM 636 C C . PRO A 1 82 ? 1.781 -5.775 11.239 1.00 85.19 82 PRO A C 1
ATOM 638 O O . PRO A 1 82 ? 1.747 -5.398 10.073 1.00 85.19 82 PRO A O 1
ATOM 641 N N . GLU A 1 83 ? 2.924 -6.138 11.821 1.00 81.81 83 GLU A N 1
ATOM 642 C CA . GLU A 1 83 ? 4.243 -6.014 11.168 1.00 81.81 83 GLU A CA 1
ATOM 643 C C . GLU A 1 83 ? 4.322 -6.744 9.811 1.00 81.81 83 GLU A C 1
ATOM 645 O O . GLU A 1 83 ? 4.990 -6.307 8.878 1.00 81.81 83 GLU A O 1
ATOM 650 N N . ASN A 1 84 ? 3.585 -7.845 9.667 1.00 82.00 84 ASN A N 1
ATOM 651 C CA . ASN A 1 84 ? 3.551 -8.683 8.473 1.00 82.00 84 ASN A CA 1
ATOM 652 C C . ASN A 1 84 ? 2.290 -8.480 7.614 1.00 82.00 84 ASN A C 1
ATOM 654 O O . ASN A 1 84 ? 1.910 -9.397 6.871 1.00 82.00 84 ASN A O 1
ATOM 658 N N . PHE A 1 85 ? 1.633 -7.316 7.710 1.00 83.19 85 PHE A N 1
ATOM 659 C CA . PHE A 1 85 ? 0.411 -7.058 6.955 1.00 83.19 85 PHE A CA 1
ATOM 660 C C . PHE A 1 85 ? 0.631 -7.240 5.448 1.00 83.19 85 PHE A C 1
ATOM 662 O O . PHE A 1 85 ? 1.663 -6.880 4.874 1.00 83.19 85 PHE A O 1
ATOM 669 N N . LYS A 1 86 ? -0.362 -7.845 4.800 1.00 81.12 86 LYS A N 1
ATOM 670 C CA . LYS A 1 86 ? -0.322 -8.148 3.373 1.00 81.12 86 LYS A CA 1
ATOM 671 C C . LYS A 1 86 ? -1.147 -7.146 2.589 1.00 81.12 86 LYS A C 1
ATOM 673 O O . LYS A 1 86 ? -2.172 -6.651 3.061 1.00 81.12 86 LYS A O 1
ATOM 678 N N . VAL A 1 87 ? -0.662 -6.851 1.390 1.00 74.75 87 VAL A N 1
ATOM 679 C CA . VAL A 1 87 ? -1.269 -5.890 0.476 1.00 74.75 87 VAL A CA 1
ATOM 680 C C . VAL A 1 87 ? -1.677 -6.633 -0.782 1.00 74.75 87 VAL A C 1
ATOM 682 O O . VAL A 1 87 ? -1.049 -6.51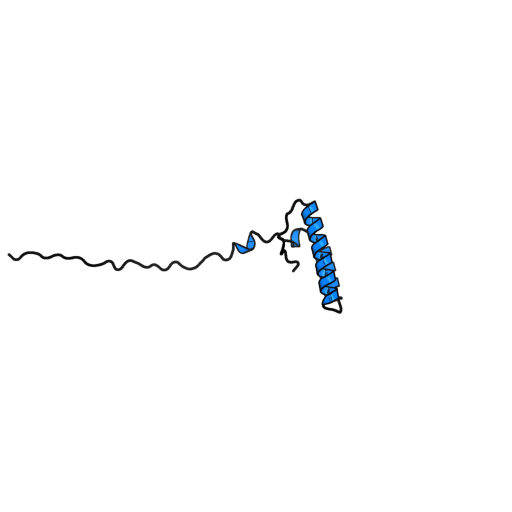6 -1.833 1.00 74.75 87 VAL A O 1
ATOM 685 N N . ASP A 1 88 ? -2.680 -7.486 -0.599 1.00 63.66 88 ASP A N 1
ATOM 686 C CA . ASP A 1 88 ? -3.185 -8.417 -1.607 1.00 63.66 88 ASP A CA 1
ATOM 687 C C . ASP A 1 88 ? -4.370 -7.818 -2.387 1.00 63.66 88 ASP A C 1
ATOM 689 O O . ASP A 1 88 ? -5.252 -7.169 -1.765 1.00 63.66 88 ASP A O 1
#

Sequence (88 aa):
MKKQLITTALAAMLVLAPTFAAHADDAAADRVQVRKLVSVQERAAHRTELKNAKSPEERETIRSEYRALIQQRADEKGITLPENFKVD

Secondary structure (DSSP, 8-state):
-----------------------TTTTSSS---GGGTS-HHHHHHHHHHHHH--SHHHHHHHHHHHHHHHHHHHHHTTPPPPTT----

Radius of gyration: 29.23 Å; Cα contacts (8 Å, |Δi|>4): 30; chains: 1; bounding box: 41×81×67 Å

pLDDT: mean 75.57, std 19.38, range [39.47, 96.75]

Mean predicted aligned error: 14.44 Å

Solvent-accessible surface area (backbone atoms only — not comparable to full-atom values): 5984 Å² total; per-residue (Å²): 143,83,85,86,86,89,84,91,86,77,86,84,74,84,77,79,75,77,78,88,68,79,70,88,58,74,78,62,79,77,57,75,60,58,76,76,64,50,55,74,63,58,54,52,49,52,53,48,51,56,68,68,42,89,46,74,65,52,38,50,51,54,50,52,53,52,49,52,54,50,50,53,43,23,57,78,68,74,44,86,75,62,95,80,68,74,94,126